Protein AF-A0A8K0JHD9-F1 (afdb_monomer)

pLDDT: mean 75.45, std 16.18, range [39.41, 95.19]

Structure (mmCIF, N/CA/C/O backbone):
data_AF-A0A8K0JHD9-F1
#
_entry.id   AF-A0A8K0JHD9-F1
#
loop_
_atom_site.group_PDB
_atom_site.id
_atom_site.type_symbol
_atom_site.label_atom_id
_atom_site.label_alt_id
_atom_site.label_comp_id
_atom_site.label_asym_id
_atom_site.label_entity_id
_atom_site.label_seq_id
_atom_site.pdbx_PDB_ins_code
_atom_site.Cartn_x
_atom_site.Cartn_y
_atom_site.Cartn_z
_atom_site.occupancy
_atom_site.B_iso_or_equiv
_atom_site.auth_seq_id
_atom_site.auth_comp_id
_atom_site.auth_asym_id
_atom_site.auth_atom_id
_atom_site.pdbx_PDB_model_num
ATOM 1 N N . MET A 1 1 ? -15.399 -8.440 -16.810 1.00 42.81 1 MET A N 1
ATOM 2 C CA . MET A 1 1 ? -15.163 -8.905 -15.429 1.00 42.81 1 MET A CA 1
ATOM 3 C C . MET A 1 1 ? -16.499 -8.966 -14.726 1.00 42.81 1 MET A C 1
ATOM 5 O O . MET A 1 1 ? -17.206 -7.968 -14.733 1.00 42.81 1 MET A O 1
ATOM 9 N N . ILE A 1 2 ? -16.891 -10.137 -14.229 1.00 39.41 2 ILE A N 1
ATOM 10 C CA . ILE A 1 2 ? -18.192 -10.328 -13.580 1.00 39.41 2 ILE A CA 1
ATOM 11 C C . ILE A 1 2 ? -17.931 -10.417 -12.077 1.00 39.41 2 ILE A C 1
ATOM 13 O O . ILE A 1 2 ? -17.830 -11.504 -11.524 1.00 39.41 2 ILE A O 1
ATOM 17 N N . CYS A 1 3 ? -17.799 -9.258 -11.430 1.00 43.91 3 CYS A N 1
ATOM 18 C CA . CYS A 1 3 ? -18.113 -9.154 -10.008 1.00 43.91 3 CYS A CA 1
ATOM 19 C C . CYS A 1 3 ? -19.636 -9.352 -9.917 1.00 43.91 3 CYS A C 1
ATOM 21 O O . CYS A 1 3 ? -20.365 -8.646 -10.626 1.00 43.91 3 CYS A O 1
ATOM 23 N N . PRO A 1 4 ? -20.137 -10.374 -9.204 1.00 40.41 4 PRO A N 1
ATOM 24 C CA . PRO A 1 4 ? -21.536 -10.756 -9.298 1.00 40.41 4 PRO A CA 1
ATOM 25 C C . PRO A 1 4 ? -22.417 -9.580 -8.879 1.00 40.41 4 PRO A C 1
ATOM 27 O O . PRO A 1 4 ? -22.297 -9.036 -7.783 1.00 40.41 4 PRO A O 1
ATOM 30 N N . THR A 1 5 ? -23.311 -9.183 -9.784 1.00 44.78 5 THR A N 1
ATOM 31 C CA . THR A 1 5 ? -24.355 -8.204 -9.500 1.00 44.78 5 THR A CA 1
ATOM 32 C C . THR A 1 5 ? -25.243 -8.773 -8.405 1.00 44.78 5 THR A C 1
ATOM 34 O O . THR A 1 5 ? -25.792 -9.868 -8.532 1.00 44.78 5 THR A O 1
ATOM 37 N N . LEU A 1 6 ? -25.348 -8.030 -7.306 1.00 43.94 6 LEU A N 1
ATOM 38 C CA . LEU A 1 6 ? -26.146 -8.391 -6.147 1.00 43.94 6 LEU A CA 1
ATOM 39 C C . LEU A 1 6 ? -27.624 -8.490 -6.560 1.00 43.94 6 LEU A C 1
ATOM 41 O O . LEU A 1 6 ? -28.317 -7.483 -6.702 1.00 43.94 6 LEU A O 1
ATOM 45 N N . LEU A 1 7 ? -28.104 -9.714 -6.783 1.00 46.19 7 LEU A N 1
ATOM 46 C CA . LEU A 1 7 ? -29.523 -10.003 -6.958 1.00 46.19 7 LEU A CA 1
ATOM 47 C C . LEU A 1 7 ? -30.190 -9.842 -5.584 1.00 46.19 7 LEU A C 1
ATOM 49 O O . LEU A 1 7 ? -29.947 -10.629 -4.669 1.00 46.19 7 LEU A O 1
ATOM 53 N N . THR A 1 8 ? -30.996 -8.796 -5.407 1.00 45.19 8 THR A N 1
ATOM 54 C CA . THR A 1 8 ? -31.665 -8.493 -4.137 1.00 45.19 8 THR A CA 1
ATOM 55 C C . THR A 1 8 ? -32.806 -9.474 -3.867 1.00 45.19 8 THR A C 1
ATOM 57 O O . THR A 1 8 ? -33.948 -9.276 -4.276 1.00 45.19 8 THR A O 1
ATOM 60 N N . LEU A 1 9 ? -32.502 -10.543 -3.130 1.00 43.50 9 LEU A N 1
ATOM 61 C CA . LEU A 1 9 ? -33.503 -11.360 -2.452 1.00 43.50 9 LEU A CA 1
ATOM 62 C C . LEU A 1 9 ? -33.759 -10.744 -1.067 1.00 43.50 9 LEU A C 1
ATOM 64 O O . LEU A 1 9 ? -32.848 -10.671 -0.244 1.00 43.50 9 LEU A O 1
ATOM 68 N N . ILE A 1 10 ? -34.985 -10.283 -0.802 1.00 53.91 10 ILE A N 1
ATOM 69 C CA . ILE A 1 10 ? -35.392 -9.809 0.531 1.00 53.91 10 ILE A CA 1
ATOM 70 C C . ILE A 1 10 ? -35.433 -11.028 1.463 1.00 53.91 10 ILE A C 1
ATOM 72 O O . ILE A 1 10 ? -36.423 -11.757 1.509 1.00 53.91 10 ILE A O 1
ATOM 76 N N . ALA A 1 11 ? -34.334 -11.274 2.173 1.00 53.34 11 ALA A N 1
ATOM 77 C CA . ALA A 1 11 ? -34.246 -12.262 3.239 1.00 53.34 11 ALA A CA 1
ATOM 78 C C . ALA A 1 11 ? -34.523 -11.590 4.592 1.00 53.34 11 ALA A C 1
ATOM 80 O O . ALA A 1 11 ? -34.069 -10.477 4.859 1.00 53.34 11 ALA A O 1
ATOM 81 N N . ALA A 1 12 ? -35.295 -12.269 5.442 1.00 51.28 12 ALA A N 1
ATOM 82 C CA . ALA A 1 12 ? -35.633 -11.817 6.785 1.00 51.28 12 ALA A CA 1
ATOM 83 C C . ALA A 1 12 ? -34.366 -11.482 7.600 1.00 51.28 12 ALA A C 1
ATOM 85 O O . ALA A 1 12 ? -33.457 -12.307 7.699 1.00 51.28 12 ALA A O 1
ATOM 86 N N . LEU A 1 13 ? -34.322 -10.279 8.191 1.00 49.66 13 LEU A N 1
ATOM 87 C CA . LEU A 1 13 ? -33.206 -9.815 9.019 1.00 49.66 13 LEU A CA 1
ATOM 88 C C . LEU A 1 13 ? -33.089 -10.675 10.281 1.00 49.66 13 LEU A C 1
ATOM 90 O O . LEU A 1 13 ? -33.767 -10.451 11.282 1.00 49.66 13 LEU A O 1
ATOM 94 N N . SER A 1 14 ? -32.177 -11.638 10.243 1.00 50.47 14 SER A N 1
ATOM 95 C CA . SER A 1 14 ? -31.560 -12.163 11.454 1.00 50.47 14 SER A CA 1
ATOM 96 C C . SER A 1 14 ? -30.462 -11.177 11.850 1.00 50.47 14 SER A C 1
ATOM 98 O O . SER A 1 14 ? -29.541 -10.958 11.067 1.00 50.47 14 SER A O 1
ATOM 100 N N . LEU A 1 15 ? -30.549 -10.554 13.033 1.00 42.06 15 LEU A N 1
ATOM 101 C CA . LEU A 1 15 ? -29.429 -9.794 13.599 1.00 42.06 15 LEU A CA 1
ATOM 102 C C . LEU A 1 15 ? -28.331 -10.784 14.011 1.00 42.06 15 LEU A C 1
ATOM 104 O O . LEU A 1 15 ? -28.187 -11.136 15.179 1.00 42.06 15 LEU A O 1
ATOM 108 N N . THR A 1 16 ? -27.559 -11.265 13.041 1.00 46.06 16 THR A N 1
ATOM 109 C CA . THR A 1 16 ? -26.264 -11.876 13.315 1.00 46.06 16 THR A CA 1
ATOM 110 C C . THR A 1 16 ? -25.331 -10.759 13.750 1.00 46.06 16 THR A C 1
ATOM 112 O O . THR A 1 16 ? -24.952 -9.911 12.944 1.00 46.06 16 THR A O 1
ATOM 115 N N . THR A 1 17 ? -24.964 -10.734 15.030 1.00 49.31 17 THR A N 1
ATOM 116 C CA . THR A 1 17 ? -23.816 -9.952 15.484 1.00 49.31 17 THR A CA 1
ATOM 117 C C . THR A 1 17 ? -22.602 -10.483 14.733 1.00 49.31 17 THR A C 1
ATOM 119 O O . THR A 1 17 ? -22.137 -11.586 15.027 1.00 49.31 17 THR A O 1
ATOM 122 N N . ALA A 1 18 ? -22.142 -9.753 13.717 1.00 48.81 18 ALA A N 1
ATOM 123 C CA . ALA A 1 18 ? -20.934 -10.105 12.996 1.00 48.81 18 ALA A CA 1
ATOM 124 C C . ALA A 1 18 ? -19.793 -10.152 14.015 1.00 48.81 18 ALA A C 1
ATOM 126 O O . ALA A 1 18 ? -19.412 -9.135 14.596 1.00 48.81 18 ALA A O 1
ATOM 127 N N . THR A 1 19 ? -19.289 -11.351 14.295 1.00 47.84 19 THR A N 1
ATOM 128 C CA . THR A 1 19 ? -18.060 -11.488 15.066 1.00 47.84 19 THR A CA 1
ATOM 129 C C . THR A 1 19 ? -16.949 -10.844 14.244 1.00 47.84 19 THR A C 1
ATOM 131 O O . THR A 1 19 ? -16.846 -11.177 13.059 1.00 47.84 19 THR A O 1
ATOM 134 N N . PRO A 1 20 ? -16.127 -9.945 14.815 1.00 53.59 20 PRO A N 1
ATOM 135 C CA . PRO A 1 20 ? -14.994 -9.393 14.090 1.00 53.59 20 PRO A CA 1
ATOM 136 C C . PRO A 1 20 ? -14.148 -10.561 13.586 1.00 53.59 20 PRO A C 1
ATOM 138 O O . PRO A 1 20 ? -13.669 -11.375 14.380 1.00 53.59 20 PRO A O 1
ATOM 141 N N . VAL A 1 21 ? -14.030 -10.684 12.262 1.00 54.69 21 VAL A N 1
ATOM 142 C CA . VAL A 1 21 ? -13.179 -11.702 11.647 1.00 54.69 21 VAL A CA 1
ATOM 143 C C . VAL A 1 21 ? -11.773 -11.434 12.154 1.00 54.69 21 VAL A C 1
ATOM 145 O O . VAL A 1 21 ? -11.203 -10.369 11.909 1.00 54.69 21 VAL A O 1
ATOM 148 N N . LYS A 1 22 ? -11.240 -12.378 12.928 1.00 47.19 22 LYS A N 1
ATOM 149 C CA . LYS A 1 22 ? -9.872 -12.312 13.423 1.00 47.19 22 LYS A CA 1
ATOM 150 C C . LYS A 1 22 ? -8.964 -12.447 12.201 1.00 47.19 22 LYS A C 1
ATOM 152 O O . LYS A 1 22 ? -8.775 -13.549 11.697 1.00 47.19 22 LYS A O 1
ATOM 157 N N . ARG A 1 23 ? -8.463 -11.323 11.688 1.00 62.72 23 ARG A N 1
ATOM 158 C CA . ARG A 1 23 ? -7.461 -11.309 10.622 1.00 62.72 23 ARG A CA 1
ATOM 159 C C . ARG A 1 23 ? -6.133 -11.708 11.255 1.00 62.72 23 ARG A C 1
ATOM 161 O O . ARG A 1 23 ? -5.521 -10.909 11.955 1.00 62.72 23 ARG A O 1
ATOM 168 N N . THR A 1 24 ? -5.772 -12.982 11.162 1.00 58.03 24 THR A N 1
ATOM 169 C CA . THR A 1 24 ? -4.519 -13.490 11.747 1.00 58.03 24 THR A CA 1
ATOM 170 C C . THR A 1 24 ? -3.371 -13.503 10.757 1.00 58.03 24 THR A C 1
ATOM 172 O O . THR A 1 24 ? -2.220 -13.503 11.185 1.00 58.03 24 THR A O 1
ATOM 175 N N . ASP A 1 25 ? -3.683 -13.469 9.465 1.00 80.56 25 ASP A N 1
ATOM 176 C CA . ASP A 1 25 ? -2.691 -13.569 8.412 1.00 80.56 25 ASP A CA 1
ATOM 177 C C . ASP A 1 25 ? -2.463 -12.179 7.816 1.00 80.56 25 ASP A C 1
ATOM 179 O O . ASP A 1 25 ? -3.409 -11.454 7.483 1.00 80.56 25 ASP A O 1
ATOM 183 N N . ALA A 1 26 ? -1.192 -11.798 7.741 1.00 87.81 26 ALA A N 1
ATOM 184 C CA . ALA A 1 26 ? -0.743 -10.548 7.164 1.00 87.81 26 ALA A CA 1
ATOM 185 C C . ALA A 1 26 ? 0.172 -10.860 5.985 1.00 87.81 26 ALA A C 1
ATOM 187 O O . ALA A 1 26 ? 1.109 -11.644 6.125 1.00 87.81 26 ALA A O 1
ATOM 188 N N . TYR A 1 27 ? -0.111 -10.229 4.854 1.00 90.25 27 TYR A N 1
ATOM 189 C CA . TYR A 1 27 ? 0.497 -10.543 3.569 1.00 90.25 27 TYR A CA 1
ATOM 190 C C . TYR A 1 27 ? 1.243 -9.343 3.009 1.00 90.25 27 TYR A C 1
ATOM 192 O O . TYR A 1 27 ? 0.885 -8.190 3.273 1.00 90.25 27 TYR A O 1
ATOM 200 N N . LEU A 1 28 ? 2.248 -9.610 2.190 1.00 92.12 28 LEU A N 1
ATOM 201 C CA . LEU A 1 28 ? 2.813 -8.602 1.311 1.00 92.12 28 LEU A CA 1
ATOM 202 C C . LEU A 1 28 ? 1.947 -8.479 0.054 1.00 92.12 28 LEU A C 1
ATOM 204 O O . LEU A 1 28 ? 1.372 -9.450 -0.437 1.00 92.12 28 LEU A O 1
ATOM 208 N N . LEU A 1 29 ? 1.865 -7.261 -0.475 1.00 90.12 29 LEU A N 1
ATOM 209 C CA . LEU A 1 29 ? 1.194 -6.965 -1.738 1.00 90.12 29 LEU A CA 1
ATOM 210 C C . LEU A 1 29 ? 2.244 -6.612 -2.784 1.00 90.12 29 LEU A C 1
ATOM 212 O O . LEU A 1 29 ? 2.687 -5.467 -2.836 1.00 90.12 29 LEU A O 1
ATOM 216 N N . HIS A 1 30 ? 2.642 -7.594 -3.587 1.00 89.75 30 HIS A N 1
ATOM 217 C CA . HIS A 1 30 ? 3.648 -7.442 -4.637 1.00 89.75 30 HIS A CA 1
ATOM 218 C C . HIS A 1 30 ? 3.004 -6.900 -5.909 1.00 89.75 30 HIS A C 1
ATOM 220 O O . HIS A 1 30 ? 2.039 -7.488 -6.395 1.00 89.75 30 HIS A O 1
ATOM 226 N N . ALA A 1 31 ? 3.551 -5.837 -6.494 1.00 84.00 31 ALA A N 1
ATOM 227 C CA . ALA A 1 31 ? 3.101 -5.393 -7.811 1.00 84.00 31 ALA A CA 1
ATOM 228 C C . ALA A 1 31 ? 3.555 -6.394 -8.879 1.00 84.00 31 ALA A C 1
ATOM 230 O O . ALA A 1 31 ? 4.743 -6.706 -8.977 1.00 84.00 31 ALA A O 1
ATOM 231 N N . LYS A 1 32 ? 2.644 -6.896 -9.716 1.00 85.00 32 LYS A N 1
ATOM 232 C CA . LYS A 1 32 ? 2.975 -7.942 -10.696 1.00 85.00 32 LYS A CA 1
ATOM 233 C C . LYS A 1 32 ? 4.018 -7.487 -11.716 1.00 85.00 32 LYS A C 1
ATOM 235 O O . LYS A 1 32 ? 4.889 -8.265 -12.102 1.00 85.00 32 LYS A O 1
ATOM 240 N N . ASN A 1 33 ? 3.954 -6.225 -12.135 1.00 82.38 33 ASN A N 1
ATOM 241 C CA . ASN A 1 33 ? 4.911 -5.634 -13.072 1.00 82.38 33 ASN A CA 1
ATOM 242 C C . ASN A 1 33 ? 6.256 -5.245 -12.427 1.00 82.38 33 ASN A C 1
ATOM 244 O O . ASN A 1 33 ? 7.179 -4.833 -13.128 1.00 82.38 33 ASN A O 1
ATOM 248 N N . SER A 1 34 ? 6.369 -5.365 -11.103 1.00 84.94 34 SER A N 1
ATOM 249 C CA . SER A 1 34 ? 7.556 -5.020 -10.329 1.00 84.94 34 SER A CA 1
ATOM 250 C C . SER A 1 34 ? 7.608 -5.852 -9.033 1.00 84.94 34 SER A C 1
ATOM 252 O O . SER A 1 34 ? 7.473 -5.292 -7.942 1.00 84.94 34 SER A O 1
ATOM 254 N N . PRO A 1 35 ? 7.837 -7.175 -9.119 1.00 85.50 35 PRO A N 1
ATOM 255 C CA . PRO A 1 35 ? 7.616 -8.111 -8.010 1.00 85.50 35 PRO A CA 1
ATOM 256 C C . PRO A 1 35 ? 8.547 -7.917 -6.805 1.00 85.50 35 PRO A C 1
ATOM 258 O O . PRO A 1 35 ? 8.238 -8.406 -5.723 1.00 85.50 35 PRO A O 1
ATOM 261 N N . ASP A 1 36 ? 9.658 -7.194 -6.957 1.00 90.12 36 ASP A N 1
ATOM 262 C CA . ASP A 1 36 ? 10.543 -6.827 -5.841 1.00 90.12 36 ASP A CA 1
ATOM 263 C C . ASP A 1 36 ? 10.021 -5.625 -5.030 1.00 90.12 36 ASP A C 1
ATOM 265 O O . ASP A 1 36 ? 10.578 -5.294 -3.979 1.00 90.12 36 ASP A O 1
ATOM 269 N N . ASN A 1 37 ? 8.957 -4.970 -5.505 1.00 88.06 37 ASN A N 1
ATOM 270 C CA . ASN A 1 37 ? 8.314 -3.837 -4.855 1.00 88.06 37 ASN A CA 1
ATOM 271 C C . ASN A 1 37 ? 6.924 -4.206 -4.333 1.00 88.06 37 ASN A C 1
ATOM 273 O O . ASN A 1 37 ? 6.107 -4.829 -5.012 1.00 88.06 37 ASN A O 1
ATOM 277 N N . CYS A 1 38 ? 6.669 -3.760 -3.110 1.00 91.44 38 CYS A N 1
ATOM 278 C CA . CYS A 1 38 ? 5.477 -4.034 -2.342 1.00 91.44 38 CYS A CA 1
ATOM 279 C C . CYS A 1 38 ? 4.765 -2.735 -1.970 1.00 91.44 38 CYS A C 1
ATOM 281 O O . CYS A 1 38 ? 5.400 -1.694 -1.776 1.00 91.44 38 CYS A O 1
ATOM 283 N N . LEU A 1 39 ? 3.445 -2.811 -1.814 1.00 91.38 39 LEU A N 1
ATOM 284 C CA . LEU A 1 39 ? 2.663 -1.714 -1.260 1.00 91.38 39 LEU A CA 1
ATOM 285 C C . LEU A 1 39 ? 3.034 -1.502 0.211 1.00 91.38 39 LEU A C 1
ATOM 287 O O . LEU A 1 39 ? 2.897 -2.412 1.031 1.00 91.38 39 LEU A O 1
ATOM 291 N N . GLY A 1 40 ? 3.443 -0.292 0.576 1.00 92.50 40 GL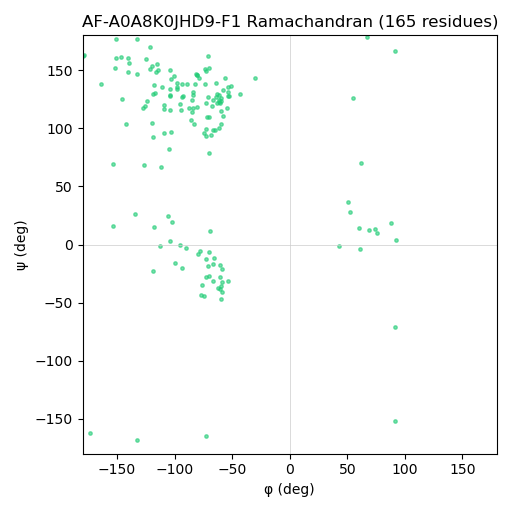Y A N 1
ATOM 292 C CA . GLY A 1 40 ? 3.744 0.016 1.967 1.00 92.50 40 GLY A CA 1
ATOM 293 C C . GLY A 1 40 ? 4.048 1.482 2.216 1.00 92.50 40 GLY A C 1
ATOM 294 O O . GLY A 1 40 ? 3.712 2.348 1.423 1.00 92.50 40 GLY A O 1
ATOM 295 N N . THR A 1 41 ? 4.677 1.774 3.342 1.00 92.62 41 THR A N 1
ATOM 296 C CA . THR A 1 41 ? 5.211 3.096 3.676 1.00 92.62 41 THR A CA 1
ATOM 297 C C . THR A 1 41 ? 6.416 2.950 4.606 1.00 92.62 41 THR A C 1
ATOM 299 O O . THR A 1 41 ? 6.784 1.841 5.008 1.00 92.62 41 THR A O 1
ATOM 302 N N . THR A 1 42 ? 7.056 4.061 4.953 1.00 92.12 42 THR A N 1
ATOM 303 C CA . THR A 1 42 ? 8.235 4.089 5.826 1.00 92.12 42 THR A CA 1
ATOM 304 C C . THR A 1 42 ? 8.100 5.158 6.897 1.00 92.12 42 THR A C 1
ATOM 306 O O . THR A 1 42 ? 7.586 6.238 6.621 1.00 92.12 42 THR A O 1
ATOM 309 N N . GLY A 1 43 ? 8.653 4.898 8.081 1.00 89.50 43 GLY A N 1
ATOM 310 C CA . GLY A 1 43 ? 8.674 5.866 9.180 1.00 89.50 43 GLY A CA 1
ATOM 311 C C . GLY A 1 43 ? 7.472 5.757 10.117 1.00 89.50 43 GLY A C 1
ATOM 312 O O . GLY A 1 43 ? 6.926 4.665 10.318 1.00 89.50 43 GLY A O 1
ATOM 313 N N . ASP A 1 44 ? 7.128 6.887 10.734 1.00 93.69 44 ASP A N 1
ATOM 314 C CA . ASP A 1 44 ? 6.054 6.988 11.720 1.00 93.69 44 ASP A CA 1
ATOM 315 C C . ASP A 1 44 ? 4.679 7.042 11.046 1.00 93.69 44 ASP A C 1
ATOM 317 O O . ASP A 1 44 ? 4.506 7.642 9.987 1.00 93.69 44 ASP A O 1
ATOM 321 N N . LEU A 1 45 ? 3.689 6.413 11.681 1.00 94.81 45 LEU A N 1
ATOM 322 C CA . LEU A 1 45 ? 2.335 6.295 11.146 1.00 94.81 45 LEU A CA 1
ATOM 323 C C . LEU A 1 45 ? 1.441 7.433 11.642 1.00 94.81 45 LEU A C 1
ATOM 325 O O . LEU A 1 45 ? 1.315 7.645 12.849 1.00 94.81 45 LEU A O 1
ATOM 329 N N . TYR A 1 46 ? 0.780 8.115 10.710 1.00 95.19 46 TYR A N 1
ATOM 330 C CA . TYR A 1 46 ? -0.226 9.142 10.974 1.00 95.19 46 TYR A CA 1
ATOM 331 C C . TYR A 1 46 ? -1.246 9.193 9.832 1.00 95.19 46 TYR A C 1
ATOM 333 O O . TYR A 1 46 ? -0.983 8.732 8.723 1.00 95.19 46 TYR A O 1
ATOM 341 N N . ASN A 1 47 ? -2.417 9.764 10.105 1.00 95.06 47 ASN A N 1
ATOM 342 C CA . ASN A 1 47 ? -3.467 9.942 9.106 1.00 95.06 47 ASN A CA 1
ATOM 343 C C . ASN A 1 47 ? -2.988 10.808 7.933 1.00 95.06 47 ASN A C 1
ATOM 345 O O . ASN A 1 47 ? -2.541 11.936 8.136 1.00 95.06 47 ASN A O 1
ATOM 349 N N . GLY A 1 48 ? -3.126 10.290 6.715 1.00 90.44 48 GLY A N 1
ATOM 350 C CA . GLY A 1 48 ? -2.777 10.973 5.474 1.00 90.44 48 GLY A CA 1
ATOM 351 C C . GLY A 1 48 ? -1.355 10.715 4.980 1.00 90.44 48 GLY A C 1
ATOM 352 O O . GLY A 1 48 ? -0.968 11.298 3.971 1.00 90.44 48 GLY A O 1
ATOM 353 N N . ILE A 1 49 ? -0.568 9.852 5.637 1.00 90.44 49 ILE A N 1
ATOM 354 C CA . ILE A 1 49 ? 0.727 9.449 5.074 1.00 90.44 49 ILE A CA 1
ATOM 355 C C . ILE A 1 49 ? 0.503 8.687 3.763 1.00 90.44 49 ILE A C 1
ATOM 357 O O . ILE A 1 49 ? -0.257 7.717 3.718 1.00 90.44 49 ILE A O 1
ATOM 361 N N . SER A 1 50 ? 1.171 9.121 2.696 1.00 87.56 50 SER A N 1
ATOM 362 C CA . SER A 1 50 ? 1.116 8.443 1.404 1.00 87.56 50 SER A CA 1
ATOM 363 C C . SER A 1 50 ? 1.722 7.046 1.495 1.00 87.56 50 SER A C 1
ATOM 365 O O . SER A 1 50 ? 2.772 6.831 2.121 1.00 87.56 50 SER A O 1
ATOM 367 N N . LEU A 1 51 ? 1.069 6.098 0.830 1.00 88.94 51 LEU A N 1
ATOM 368 C CA . LEU A 1 51 ? 1.695 4.828 0.510 1.00 88.94 51 LEU A CA 1
ATOM 369 C C . LEU A 1 51 ? 2.754 5.030 -0.575 1.00 88.94 51 LEU A C 1
ATOM 371 O O . LEU A 1 51 ? 2.814 6.052 -1.254 1.00 88.94 51 LEU A O 1
ATOM 375 N N . GLN A 1 52 ? 3.639 4.054 -0.687 1.00 87.94 52 GLN A N 1
ATOM 376 C CA . GLN A 1 52 ? 4.810 4.045 -1.542 1.00 87.94 52 GLN A CA 1
ATOM 377 C C . GLN A 1 52 ? 5.065 2.622 -2.034 1.00 87.94 52 GLN A C 1
ATOM 379 O O . GLN A 1 52 ? 4.647 1.638 -1.417 1.00 87.94 52 GLN A O 1
ATOM 384 N N . ASN A 1 53 ? 5.840 2.534 -3.109 1.00 86.88 53 ASN A N 1
ATOM 385 C CA . ASN A 1 53 ? 6.448 1.294 -3.563 1.00 86.88 53 ASN A CA 1
ATOM 386 C C . ASN A 1 53 ? 7.736 1.072 -2.761 1.00 86.88 53 ASN A C 1
ATOM 388 O O . ASN A 1 53 ? 8.742 1.751 -2.994 1.00 86.88 53 ASN A O 1
ATOM 392 N N . VAL A 1 54 ? 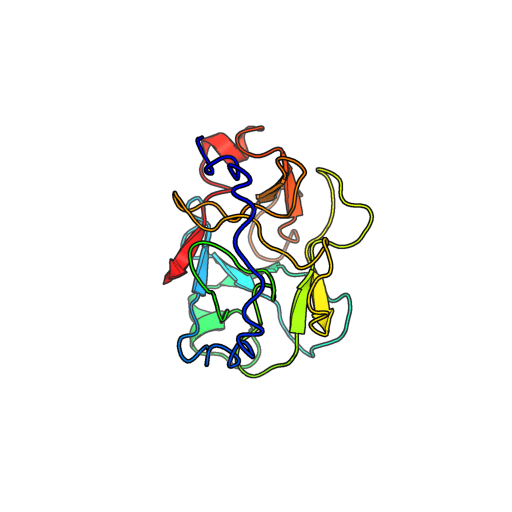7.680 0.161 -1.788 1.00 90.00 54 VAL A N 1
ATOM 393 C CA . VAL A 1 54 ? 8.806 -0.191 -0.914 1.00 90.00 54 VAL A CA 1
ATOM 394 C C . VAL A 1 54 ? 9.408 -1.537 -1.326 1.00 90.00 54 VAL A C 1
ATOM 396 O O . VAL A 1 54 ? 8.676 -2.398 -1.800 1.00 90.00 54 VAL A O 1
ATOM 399 N N . PRO A 1 55 ? 10.714 -1.778 -1.129 1.00 92.50 55 PRO A N 1
ATOM 400 C CA . PRO A 1 55 ? 11.295 -3.087 -1.395 1.00 92.50 55 PRO A CA 1
ATOM 401 C C . PRO A 1 55 ? 10.650 -4.152 -0.503 1.00 92.50 55 PRO A C 1
ATOM 403 O O . PRO A 1 55 ? 10.595 -4.001 0.721 1.00 92.50 55 PRO A O 1
ATOM 406 N N . CYS A 1 56 ? 10.185 -5.243 -1.109 1.00 93.12 56 CYS A N 1
ATOM 407 C CA . CYS A 1 56 ? 9.489 -6.317 -0.399 1.00 93.12 56 CYS A CA 1
ATOM 408 C C . CYS A 1 56 ? 10.366 -6.971 0.678 1.00 93.12 56 CYS A C 1
ATOM 410 O O . CYS A 1 56 ? 9.893 -7.258 1.774 1.00 93.12 56 CYS A O 1
ATOM 412 N N . SER A 1 57 ? 11.663 -7.141 0.406 1.00 94.88 57 SER A N 1
ATOM 413 C CA . SER A 1 57 ? 12.630 -7.690 1.367 1.00 94.88 57 SER A CA 1
ATOM 414 C C . SER A 1 57 ? 12.742 -6.853 2.649 1.00 94.88 57 SER A C 1
ATOM 416 O O . SER A 1 57 ? 12.877 -7.401 3.747 1.00 94.88 57 SER A O 1
ATOM 418 N N . GLU A 1 58 ? 12.637 -5.530 2.521 1.00 95.06 58 GLU A N 1
ATOM 419 C CA . GLU A 1 58 ? 12.644 -4.602 3.650 1.00 95.06 58 GLU A CA 1
ATOM 420 C C . GLU A 1 58 ? 11.290 -4.607 4.371 1.00 95.06 58 GLU A C 1
ATOM 422 O O . GLU A 1 58 ? 11.259 -4.688 5.595 1.00 95.06 58 GLU A O 1
ATOM 427 N N . ALA A 1 59 ? 10.166 -4.599 3.647 1.00 93.06 59 ALA A N 1
ATOM 428 C CA . ALA A 1 59 ? 8.832 -4.701 4.250 1.00 93.06 59 ALA A CA 1
ATOM 429 C C . ALA A 1 59 ? 8.621 -6.011 5.038 1.00 93.06 59 ALA A C 1
ATOM 431 O O . ALA A 1 59 ? 7.849 -6.041 6.000 1.00 93.06 59 ALA A O 1
ATOM 432 N N . GLU A 1 60 ? 9.324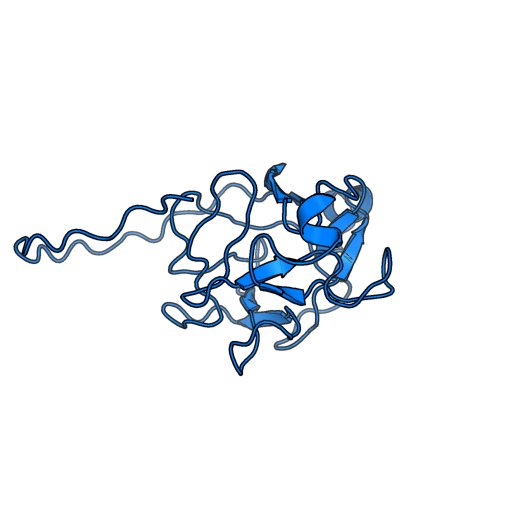 -7.081 4.656 1.00 91.56 60 GLU A N 1
ATOM 433 C CA . GLU A 1 60 ? 9.248 -8.382 5.318 1.00 91.56 60 GLU A CA 1
ATOM 434 C C . GLU A 1 60 ? 9.971 -8.402 6.671 1.00 91.56 60 GLU A C 1
ATOM 436 O O . GLU A 1 60 ? 9.454 -8.940 7.656 1.00 91.56 60 GLU A O 1
ATOM 441 N N . THR A 1 61 ? 11.172 -7.818 6.718 1.00 92.44 61 THR A N 1
ATOM 442 C CA . THR A 1 61 ? 12.137 -8.050 7.805 1.00 92.44 61 THR A CA 1
ATOM 443 C C . THR A 1 61 ? 12.512 -6.799 8.597 1.00 92.44 61 THR A C 1
ATOM 445 O O . THR A 1 61 ? 12.938 -6.910 9.748 1.00 92.44 61 THR A O 1
ATOM 448 N N . ASN A 1 62 ? 12.346 -5.605 8.024 1.00 92.75 62 ASN A N 1
ATOM 449 C CA . ASN A 1 62 ? 12.790 -4.354 8.619 1.00 92.75 62 ASN A CA 1
ATOM 450 C C . ASN A 1 62 ? 11.606 -3.572 9.207 1.00 92.75 62 ASN A C 1
ATOM 452 O O . ASN A 1 62 ? 10.768 -3.059 8.465 1.00 92.75 62 ASN A O 1
ATOM 456 N N . PRO A 1 63 ? 11.561 -3.354 10.535 1.00 89.00 63 PRO A N 1
ATOM 457 C CA . PRO A 1 63 ? 10.436 -2.685 11.184 1.00 89.00 63 PRO A CA 1
ATOM 458 C C . PRO A 1 63 ? 10.272 -1.213 10.780 1.00 89.00 63 PRO A C 1
ATOM 460 O O . PRO A 1 63 ? 9.254 -0.606 11.111 1.00 89.00 63 PRO A O 1
ATOM 463 N N . ARG A 1 64 ? 11.245 -0.599 10.091 1.00 91.88 64 ARG A N 1
ATOM 464 C CA . ARG A 1 64 ? 11.101 0.758 9.534 1.00 91.88 64 ARG A CA 1
ATOM 465 C C . ARG A 1 64 ? 10.127 0.812 8.360 1.00 91.88 64 ARG A C 1
ATOM 467 O O . ARG A 1 64 ? 9.515 1.858 8.149 1.00 91.88 64 ARG A O 1
ATOM 474 N N . PHE A 1 65 ? 9.974 -0.298 7.647 1.00 93.94 65 PHE A N 1
ATOM 475 C CA . PHE A 1 65 ? 9.080 -0.443 6.511 1.00 93.94 65 PHE A CA 1
ATOM 476 C C . PHE A 1 65 ? 7.781 -1.095 6.981 1.00 93.94 65 PHE A C 1
ATOM 478 O O . PHE A 1 65 ? 7.776 -2.040 7.766 1.00 93.94 65 PHE A O 1
ATOM 485 N N . LYS A 1 66 ? 6.656 -0.536 6.548 1.00 94.31 66 LYS A N 1
ATOM 486 C CA . LYS A 1 66 ? 5.312 -0.965 6.929 1.00 94.31 66 LYS A CA 1
ATOM 487 C C . LYS A 1 66 ? 4.592 -1.392 5.659 1.00 94.31 66 LYS A C 1
ATOM 489 O O . LYS A 1 66 ? 4.220 -0.534 4.871 1.00 94.31 66 LYS A O 1
ATOM 494 N N . GLY A 1 67 ? 4.441 -2.694 5.438 1.00 91.62 67 GLY A N 1
ATOM 495 C CA . GLY A 1 67 ? 3.858 -3.217 4.192 1.00 91.62 67 GLY A CA 1
ATOM 496 C C . GLY A 1 67 ? 3.192 -4.582 4.325 1.00 91.62 67 GLY A C 1
ATOM 497 O O . GLY A 1 67 ? 2.959 -5.238 3.319 1.00 91.62 67 GLY A O 1
ATOM 498 N N . LYS A 1 68 ? 2.906 -5.014 5.561 1.00 93.19 68 LYS A N 1
ATOM 499 C CA . LYS A 1 68 ? 2.159 -6.245 5.839 1.00 93.19 68 LYS A CA 1
ATOM 500 C C . LYS A 1 68 ? 0.691 -5.904 6.042 1.00 93.19 68 LYS A C 1
ATOM 502 O O . LYS A 1 68 ? 0.358 -5.132 6.942 1.00 93.19 68 LYS A O 1
ATOM 507 N N . TRP A 1 69 ? -0.168 -6.477 5.215 1.00 91.44 69 TRP A N 1
ATOM 508 C CA . TRP A 1 69 ? -1.575 -6.126 5.109 1.00 91.44 69 TRP A CA 1
ATOM 509 C C . TRP A 1 69 ? -2.461 -7.295 5.502 1.00 91.44 69 TRP A C 1
ATOM 511 O O . TRP A 1 69 ? -2.319 -8.414 5.019 1.00 91.44 69 TRP A O 1
ATOM 521 N N . GLU A 1 70 ? -3.412 -7.016 6.373 1.00 89.00 70 GLU A N 1
ATOM 522 C CA . GLU A 1 70 ? -4.450 -7.946 6.765 1.00 89.00 70 GLU A CA 1
ATOM 523 C C . GLU A 1 70 ? -5.603 -7.859 5.762 1.00 89.00 70 GLU A C 1
ATOM 525 O O . GLU A 1 70 ? -6.378 -6.894 5.747 1.00 89.00 70 GLU A O 1
ATOM 530 N N . ILE A 1 71 ? -5.725 -8.883 4.923 1.00 80.56 71 ILE A N 1
ATOM 531 C CA . ILE A 1 71 ? -6.622 -8.898 3.766 1.00 80.56 71 ILE A CA 1
ATOM 532 C C . ILE A 1 71 ? -7.663 -10.008 3.922 1.00 80.56 71 ILE A C 1
ATOM 534 O O . ILE A 1 71 ? -7.329 -11.132 4.286 1.00 80.56 71 ILE A O 1
ATOM 538 N N . VAL A 1 72 ? -8.923 -9.711 3.598 1.00 75.88 72 VAL A N 1
ATOM 539 C CA . VAL A 1 72 ? -9.992 -10.706 3.452 1.00 75.88 72 VAL A CA 1
ATOM 540 C C . VAL A 1 72 ? -10.343 -10.811 1.965 1.00 75.88 72 VAL A C 1
ATOM 542 O O . VAL A 1 72 ? -10.711 -9.819 1.345 1.00 75.88 72 VAL A O 1
ATOM 545 N N . ARG A 1 73 ? -10.203 -11.992 1.348 1.00 67.50 73 ARG A N 1
ATOM 546 C CA . ARG A 1 73 ? -10.595 -12.175 -0.066 1.00 67.50 73 ARG A CA 1
ATOM 547 C C . ARG A 1 73 ? -12.119 -12.126 -0.235 1.00 67.50 73 ARG A C 1
ATOM 549 O O . ARG A 1 73 ? -12.860 -12.477 0.682 1.00 67.50 73 ARG A O 1
ATOM 556 N N . GLY A 1 74 ? -12.579 -11.700 -1.411 1.00 64.69 74 GLY A N 1
ATOM 557 C CA . GLY A 1 74 ? -13.995 -11.511 -1.734 1.00 64.69 74 GLY A CA 1
ATOM 558 C C . GLY A 1 74 ? -14.491 -10.091 -1.447 1.00 64.69 74 GLY A C 1
ATOM 559 O O . GLY A 1 74 ? -14.730 -9.339 -2.384 1.00 64.69 74 GLY A O 1
ATOM 560 N N . ASN A 1 75 ? -14.629 -9.700 -0.173 1.00 63.25 75 ASN A N 1
ATOM 561 C CA . ASN A 1 75 ? -15.147 -8.375 0.198 1.00 63.25 75 ASN A CA 1
ATOM 562 C C . ASN A 1 75 ? -14.476 -7.835 1.477 1.00 63.25 75 ASN A C 1
ATOM 564 O O . ASN A 1 75 ? -14.491 -8.493 2.519 1.00 63.25 75 ASN A O 1
ATOM 568 N N . ASN A 1 76 ? -13.905 -6.628 1.406 1.00 67.56 76 ASN A N 1
ATOM 569 C CA . ASN A 1 76 ? -13.315 -5.930 2.552 1.00 67.56 76 ASN A CA 1
ATOM 570 C C . ASN A 1 76 ? -14.149 -4.691 2.909 1.00 67.56 76 ASN A C 1
ATOM 572 O O . ASN A 1 76 ? -13.667 -3.563 2.820 1.00 67.56 76 ASN A O 1
ATOM 576 N N . GLU A 1 77 ? -15.383 -4.891 3.376 1.00 66.50 77 GLU A N 1
ATOM 577 C CA . GLU A 1 77 ? -16.243 -3.804 3.898 1.00 66.50 77 GLU A CA 1
ATOM 578 C C . GLU A 1 77 ? -15.610 -3.065 5.092 1.00 66.50 77 GLU A C 1
ATOM 580 O O . GLU A 1 77 ? -15.940 -1.921 5.394 1.00 66.50 77 GLU A O 1
ATOM 585 N N . ASN A 1 78 ? -14.659 -3.723 5.762 1.00 70.44 78 ASN A N 1
ATOM 586 C CA . ASN A 1 78 ? -13.854 -3.166 6.850 1.00 70.44 78 ASN A CA 1
ATOM 587 C C . ASN A 1 78 ? -12.433 -2.772 6.397 1.00 70.44 78 ASN A C 1
ATOM 589 O O . ASN A 1 78 ? -11.524 -2.722 7.223 1.00 70.44 78 ASN A O 1
ATOM 593 N N . GLY A 1 79 ? -12.226 -2.595 5.090 1.00 80.94 79 GLY A N 1
ATOM 594 C CA . GLY A 1 79 ? -10.974 -2.179 4.460 1.00 80.94 79 GLY A CA 1
ATOM 595 C C . GLY A 1 79 ? -9.816 -3.168 4.529 1.00 80.94 79 GLY A C 1
ATOM 596 O O . GLY A 1 79 ? -9.936 -4.265 5.079 1.00 80.94 79 GLY A O 1
ATOM 597 N N . ILE A 1 80 ? -8.690 -2.787 3.923 1.00 88.38 80 ILE A N 1
ATOM 598 C CA . ILE A 1 80 ? -7.406 -3.495 4.014 1.00 88.38 80 ILE A CA 1
ATOM 599 C C . ILE A 1 80 ? -6.606 -2.841 5.142 1.00 88.38 80 ILE A C 1
ATOM 601 O O . ILE A 1 80 ? -6.271 -1.661 5.049 1.00 88.38 80 ILE A O 1
ATOM 605 N N . ARG A 1 81 ? -6.320 -3.587 6.214 1.00 91.31 81 ARG A N 1
ATOM 606 C CA . ARG A 1 81 ? -5.699 -3.038 7.429 1.00 91.31 81 ARG A CA 1
ATOM 607 C C . ARG A 1 81 ? -4.195 -3.275 7.438 1.00 91.31 81 ARG A C 1
ATOM 609 O O . ARG A 1 81 ? -3.739 -4.362 7.102 1.00 91.31 81 ARG A O 1
ATOM 616 N N . LEU A 1 82 ? -3.420 -2.284 7.859 1.00 93.31 82 LEU A N 1
ATOM 617 C CA . LEU A 1 82 ? -1.994 -2.447 8.108 1.00 93.31 82 LEU A CA 1
ATOM 618 C C . LEU A 1 82 ? -1.793 -3.268 9.391 1.00 93.31 82 LEU A C 1
ATOM 620 O O . LEU A 1 82 ? -2.252 -2.883 10.471 1.00 93.31 82 LEU A O 1
ATOM 624 N N . SER A 1 83 ? -1.088 -4.390 9.262 1.00 92.31 83 SER A N 1
ATOM 625 C CA . SER A 1 83 ? -0.936 -5.404 10.306 1.00 92.31 83 SER A CA 1
ATOM 626 C C . SER A 1 83 ? -0.436 -4.833 11.628 1.00 92.31 83 SER A C 1
ATOM 628 O O . SER A 1 83 ? 0.577 -4.134 11.680 1.00 92.31 83 SER A O 1
ATOM 630 N N . GLY A 1 84 ? -1.122 -5.191 12.715 1.00 90.50 84 GLY A N 1
ATOM 631 C CA . GLY A 1 84 ? -0.755 -4.771 14.072 1.00 90.50 84 GLY A CA 1
ATOM 632 C C . GLY A 1 84 ? -1.060 -3.304 14.392 1.00 90.50 84 GLY A C 1
ATOM 633 O O . GLY A 1 84 ? -0.578 -2.792 15.402 1.00 90.50 84 GLY A O 1
ATOM 634 N N . THR A 1 85 ? -1.850 -2.625 13.557 1.00 92.81 85 THR A N 1
ATOM 635 C CA . THR A 1 85 ? -2.247 -1.223 13.745 1.00 92.81 85 THR A CA 1
ATOM 636 C C . THR A 1 85 ? -3.752 -1.036 13.543 1.00 92.81 85 THR A C 1
ATOM 638 O O . THR A 1 85 ? -4.460 -1.981 13.196 1.00 92.81 85 THR A O 1
ATOM 641 N N . ASP A 1 86 ? -4.237 0.190 13.749 1.00 92.62 86 ASP A N 1
ATOM 642 C CA . ASP A 1 86 ? -5.608 0.603 13.418 1.00 92.62 86 ASP A CA 1
ATOM 643 C C . ASP A 1 86 ? -5.658 1.500 12.166 1.00 92.62 86 ASP A C 1
ATOM 645 O O . ASP A 1 86 ? -6.554 2.323 12.008 1.00 92.62 86 ASP A O 1
ATOM 649 N N . TYR A 1 87 ? -4.657 1.381 11.287 1.00 94.25 87 TYR A N 1
ATOM 650 C CA . TYR A 1 87 ? -4.615 2.095 10.014 1.00 94.25 87 TYR A CA 1
ATOM 651 C C . TYR A 1 87 ? -5.097 1.203 8.873 1.00 94.25 87 TYR A C 1
ATOM 653 O O . TYR A 1 87 ? -4.683 0.051 8.754 1.00 94.25 87 TYR A O 1
ATOM 661 N N . CYS A 1 88 ? -5.932 1.758 8.007 1.00 92.12 88 CYS A N 1
ATOM 662 C CA . CYS A 1 88 ? -6.457 1.133 6.807 1.00 92.12 88 CYS A CA 1
ATOM 663 C C . CYS A 1 88 ? -5.962 1.868 5.558 1.00 92.12 88 CYS A C 1
ATOM 665 O O . CYS A 1 88 ? -5.624 3.053 5.606 1.00 92.12 88 CYS A O 1
ATOM 667 N N . LEU A 1 89 ? -5.930 1.143 4.441 1.00 90.56 89 LEU A N 1
ATOM 668 C CA . LEU A 1 89 ? -5.759 1.719 3.113 1.00 90.56 89 LEU A CA 1
ATOM 669 C C . LEU A 1 89 ? -6.931 2.663 2.824 1.00 90.56 89 LEU A C 1
ATOM 671 O O . LEU A 1 89 ? -8.090 2.253 2.907 1.00 90.56 89 LEU A O 1
ATOM 675 N N . ASP A 1 90 ? -6.622 3.912 2.491 1.00 89.31 90 ASP A N 1
ATOM 676 C CA . ASP A 1 90 ? -7.601 4.960 2.228 1.00 89.31 90 ASP A CA 1
ATOM 677 C C . ASP A 1 90 ? -7.374 5.542 0.832 1.00 89.31 90 ASP A C 1
ATOM 679 O O . ASP A 1 90 ? -6.288 6.012 0.486 1.00 89.31 90 ASP A O 1
ATOM 683 N N . ALA A 1 91 ? -8.419 5.489 0.013 1.00 84.06 91 ALA A N 1
ATOM 684 C CA . ALA A 1 91 ? -8.415 5.994 -1.345 1.00 84.06 91 ALA A CA 1
ATOM 685 C C . ALA A 1 91 ? -8.367 7.527 -1.415 1.00 84.06 91 ALA A C 1
ATOM 687 O O . ALA A 1 91 ? -8.237 8.026 -2.518 1.00 84.06 91 ALA A O 1
ATOM 688 N N . THR A 1 92 ? -8.471 8.263 -0.304 1.00 81.12 92 THR A N 1
ATOM 689 C CA . THR A 1 92 ? -8.510 9.730 -0.175 1.00 81.12 92 THR A CA 1
ATOM 690 C C . THR A 1 92 ? -9.606 10.409 -1.011 1.00 81.12 92 THR A C 1
ATOM 692 O O . THR A 1 92 ? -9.709 10.262 -2.227 1.00 81.12 92 THR A O 1
ATOM 695 N N . LEU A 1 93 ? -10.459 11.218 -0.386 1.00 79.06 93 LEU A N 1
ATOM 696 C CA . LEU A 1 93 ? -11.481 11.965 -1.130 1.00 79.06 93 LEU A CA 1
ATOM 697 C C . LEU A 1 93 ? -10.874 13.126 -1.949 1.00 79.06 93 LEU A C 1
ATOM 699 O O . LEU A 1 93 ? -9.908 13.742 -1.498 1.00 79.06 93 LEU A O 1
ATOM 703 N N . PRO A 1 94 ? -11.470 13.497 -3.102 1.00 77.12 94 PRO A N 1
ATOM 704 C CA . PRO A 1 94 ? -12.646 12.885 -3.738 1.00 77.12 94 PRO A CA 1
ATOM 705 C C . PRO A 1 94 ? -12.319 11.534 -4.390 1.00 77.12 94 PRO A C 1
ATOM 707 O O . PRO A 1 94 ? -11.192 11.329 -4.826 1.00 77.12 94 PRO A O 1
ATOM 710 N N . LEU A 1 95 ? -13.294 10.621 -4.480 1.00 73.56 95 LEU A N 1
ATOM 711 C CA . LEU A 1 95 ? -13.140 9.344 -5.193 1.00 73.56 95 LEU A CA 1
ATOM 712 C C . LEU A 1 95 ? -13.142 9.596 -6.702 1.00 73.56 95 LEU A C 1
ATOM 714 O O . LEU A 1 95 ? -14.183 9.850 -7.291 1.00 73.56 95 LEU A O 1
ATOM 718 N N . THR A 1 96 ? -11.960 9.627 -7.304 1.00 71.50 96 THR A N 1
ATOM 719 C CA . THR A 1 96 ? -11.748 9.849 -8.738 1.00 71.50 96 THR A CA 1
ATOM 720 C C . THR A 1 96 ? -10.634 8.929 -9.228 1.00 71.50 96 THR A C 1
ATOM 722 O O . THR A 1 96 ? -9.786 8.502 -8.443 1.00 71.50 96 THR A O 1
ATOM 725 N N . ASP A 1 97 ? -10.554 8.695 -10.537 1.00 69.75 97 ASP A N 1
ATOM 726 C CA . ASP A 1 97 ? -9.507 7.867 -11.167 1.00 69.75 97 ASP A CA 1
ATOM 727 C C . ASP A 1 97 ? -8.101 8.482 -11.145 1.00 69.7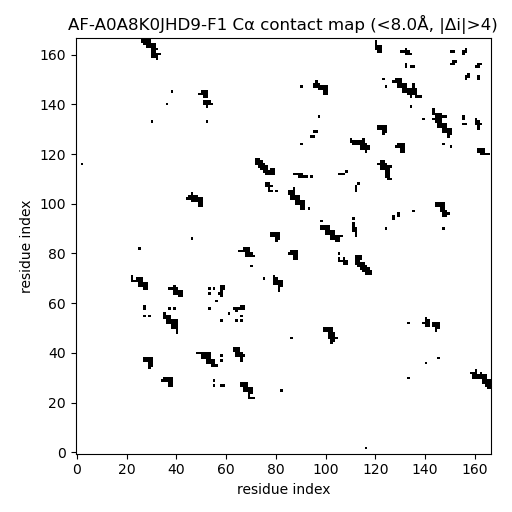5 97 ASP A C 1
ATOM 729 O O . ASP A 1 97 ? -7.204 8.030 -11.850 1.00 69.75 97 ASP A O 1
ATOM 733 N N . THR A 1 98 ? -7.910 9.548 -10.375 1.00 69.75 98 THR A N 1
ATOM 734 C CA . THR A 1 98 ? -6.631 10.216 -10.174 1.00 69.75 98 THR A CA 1
ATOM 735 C C . THR A 1 98 ? -6.571 10.656 -8.719 1.00 69.75 98 THR A C 1
ATOM 737 O O . THR A 1 98 ? -7.243 11.609 -8.321 1.00 69.75 98 THR A O 1
ATOM 740 N N . GLY A 1 99 ? -5.820 9.946 -7.891 1.00 72.69 99 GLY A N 1
ATOM 741 C CA . GLY A 1 99 ? -5.610 10.347 -6.505 1.00 72.69 99 GLY A CA 1
ATOM 742 C C . GLY A 1 99 ? -4.713 9.387 -5.752 1.00 72.69 99 GLY A C 1
ATOM 743 O O . GLY A 1 99 ? -4.494 8.256 -6.194 1.00 72.69 99 GLY A O 1
ATOM 744 N N . ASP A 1 100 ? -4.203 9.884 -4.635 1.00 78.75 100 ASP A N 1
ATOM 745 C CA . ASP A 1 100 ? -3.234 9.185 -3.809 1.00 78.75 100 ASP A CA 1
ATOM 746 C C . ASP A 1 100 ? -3.912 8.162 -2.907 1.00 78.75 100 ASP A C 1
ATOM 748 O O . ASP A 1 100 ? -4.999 8.388 -2.366 1.00 78.75 100 ASP A O 1
ATOM 752 N N . ILE A 1 101 ? -3.206 7.061 -2.682 1.00 84.88 101 ILE A N 1
ATOM 753 C CA . ILE A 1 101 ? -3.553 6.114 -1.634 1.00 84.88 101 ILE A CA 1
ATOM 754 C C . ILE A 1 101 ? -2.761 6.464 -0.385 1.00 84.88 101 ILE A C 1
ATOM 756 O O . ILE A 1 101 ? -1.531 6.571 -0.412 1.00 84.88 101 ILE A O 1
ATOM 760 N N . THR A 1 102 ? -3.468 6.632 0.723 1.00 89.12 102 THR A N 1
ATOM 761 C CA . THR A 1 102 ? -2.878 6.984 2.013 1.00 89.12 102 THR A CA 1
ATOM 762 C C . THR A 1 102 ? -3.198 5.930 3.066 1.00 89.12 102 THR A C 1
ATOM 764 O O . THR A 1 102 ? -4.000 5.019 2.847 1.00 89.12 102 THR A O 1
ATOM 767 N N . LEU A 1 103 ? -2.541 6.030 4.221 1.00 93.25 103 LEU A N 1
ATOM 768 C CA . LEU A 1 103 ? -3.049 5.419 5.443 1.00 93.25 103 LEU A CA 1
ATOM 769 C C . LEU A 1 103 ? -3.965 6.397 6.161 1.00 93.25 103 LEU A C 1
ATOM 771 O O . LEU A 1 103 ? -3.630 7.567 6.353 1.00 93.25 103 LEU A O 1
ATOM 775 N N . TRP A 1 104 ? -5.070 5.878 6.668 1.00 94.12 104 TRP A N 1
ATOM 776 C CA . TRP A 1 104 ? -5.938 6.598 7.584 1.00 94.12 104 TRP A CA 1
ATOM 777 C C . TRP A 1 104 ? -6.426 5.653 8.673 1.00 94.12 104 TRP A C 1
ATOM 779 O O . TRP A 1 104 ? -6.436 4.441 8.476 1.00 94.12 104 TRP A O 1
ATOM 789 N N . THR A 1 105 ? -6.806 6.173 9.839 1.00 94.75 105 THR A N 1
ATOM 790 C CA . THR A 1 105 ? -7.452 5.362 10.878 1.00 94.75 105 THR A CA 1
ATOM 791 C C . THR A 1 105 ? -8.619 4.599 10.254 1.00 94.75 105 THR A C 1
ATOM 793 O O . THR A 1 105 ? -9.360 5.167 9.451 1.00 94.75 105 THR A O 1
ATOM 796 N N . CYS A 1 106 ? -8.775 3.321 10.580 1.00 90.69 106 CYS A N 1
ATOM 797 C CA . CYS A 1 106 ? -9.850 2.508 10.037 1.00 90.69 106 CYS A CA 1
ATOM 798 C C . CYS A 1 106 ? -11.216 3.099 10.428 1.00 90.69 106 CYS A C 1
ATOM 800 O O . CYS A 1 106 ? -11.541 3.257 11.604 1.00 90.69 106 CYS A O 1
ATOM 802 N N . LEU A 1 107 ? -12.027 3.425 9.426 1.00 89.31 107 LEU A N 1
ATOM 803 C CA . LEU A 1 107 ? -13.378 3.960 9.531 1.00 89.31 107 LEU A CA 1
ATOM 804 C C . LEU A 1 107 ? -14.338 2.962 8.862 1.00 89.31 107 LEU A C 1
ATOM 806 O O . LEU A 1 107 ? -14.549 3.034 7.644 1.00 89.31 107 LEU A O 1
ATOM 810 N N . PRO A 1 108 ? -14.911 2.014 9.632 1.00 84.19 108 PRO A N 1
ATOM 811 C CA . PRO A 1 108 ? -15.797 0.986 9.095 1.00 84.19 108 PRO A CA 1
ATOM 812 C C . PRO A 1 108 ? -16.958 1.578 8.288 1.00 84.19 108 PRO A C 1
ATOM 814 O O . PRO A 1 108 ? -17.599 2.536 8.723 1.00 84.19 108 PRO A O 1
ATOM 817 N N . GLY A 1 109 ? -17.239 0.994 7.121 1.00 78.62 109 GLY A N 1
ATOM 818 C CA . GLY A 1 109 ? -18.356 1.402 6.264 1.00 78.62 109 GLY A CA 1
ATOM 819 C C . GLY A 1 109 ? -18.144 2.701 5.478 1.00 78.62 109 GLY A C 1
ATOM 820 O O . GLY A 1 109 ? -19.095 3.203 4.879 1.00 78.62 109 GLY A O 1
ATOM 821 N N . THR A 1 110 ? -16.932 3.265 5.455 1.00 84.94 110 THR A N 1
ATOM 822 C CA . THR A 1 110 ? -16.624 4.400 4.572 1.00 84.94 110 THR A CA 1
ATOM 823 C C . THR A 1 110 ? -16.282 3.925 3.165 1.00 84.94 110 THR A C 1
ATOM 825 O O . THR A 1 110 ? -15.545 2.954 2.982 1.00 84.94 110 THR A O 1
ATOM 828 N N . ALA A 1 111 ? -16.792 4.630 2.151 1.00 81.50 111 ALA A N 1
ATOM 829 C CA . ALA A 1 111 ? -16.548 4.265 0.758 1.00 81.50 111 ALA A CA 1
ATOM 830 C C . ALA A 1 111 ? -15.046 4.283 0.437 1.00 81.50 111 ALA A C 1
ATOM 832 O O . ALA A 1 111 ? -14.519 3.304 -0.071 1.00 81.50 111 ALA A O 1
ATOM 833 N N . GLN A 1 112 ? -14.326 5.330 0.840 1.00 83.69 112 GLN A N 1
ATOM 834 C CA . GLN A 1 112 ? -12.888 5.492 0.585 1.00 83.69 112 GLN A CA 1
ATOM 835 C C . GLN A 1 112 ? -11.978 4.399 1.176 1.00 83.69 112 GLN A C 1
ATOM 837 O O . GLN A 1 112 ? -10.844 4.269 0.730 1.00 83.69 112 GLN A O 1
ATOM 842 N N . GLN A 1 113 ? -12.448 3.613 2.148 1.00 86.44 113 GLN A N 1
ATOM 843 C CA . GLN A 1 113 ? -11.689 2.497 2.729 1.00 86.44 113 GLN A CA 1
ATOM 844 C C . GLN A 1 113 ? -12.294 1.135 2.399 1.00 86.44 113 GLN A C 1
ATOM 846 O O . GLN A 1 113 ? -11.764 0.109 2.809 1.00 86.44 113 GLN A O 1
ATOM 851 N N . THR A 1 114 ? -13.407 1.099 1.671 1.00 77.38 114 THR A N 1
ATOM 852 C CA . THR A 1 114 ? -14.016 -0.154 1.241 1.00 77.38 114 THR A CA 1
ATOM 853 C C . THR A 1 114 ? -13.324 -0.626 -0.038 1.00 77.38 114 THR A C 1
ATOM 855 O O . THR A 1 114 ? -13.145 0.135 -0.989 1.00 77.38 114 THR A O 1
ATOM 858 N N . VAL A 1 115 ? -12.925 -1.897 -0.067 1.00 69.69 115 VAL A N 1
ATOM 859 C CA . VAL A 1 115 ? -12.347 -2.535 -1.260 1.00 69.69 115 VAL A CA 1
ATOM 860 C C . VAL A 1 115 ? -13.373 -3.522 -1.787 1.00 69.69 115 VAL A C 1
ATOM 862 O O . VAL A 1 115 ? -13.744 -4.469 -1.089 1.00 69.69 115 VAL A O 1
ATOM 865 N N . ALA A 1 116 ? -13.851 -3.258 -3.002 1.00 58.59 116 ALA A N 1
ATOM 866 C CA . ALA A 1 116 ? -14.996 -3.936 -3.596 1.00 58.59 116 ALA A CA 1
ATOM 867 C C . ALA A 1 116 ? -14.680 -5.376 -4.020 1.00 58.59 116 ALA A C 1
ATOM 869 O O . ALA A 1 116 ? -15.586 -6.202 -4.072 1.00 58.59 116 ALA A O 1
ATOM 870 N N . CYS A 1 117 ? -13.419 -5.670 -4.351 1.00 61.41 117 CYS A N 1
ATOM 871 C CA . CYS A 1 117 ? -13.002 -6.988 -4.817 1.00 61.41 117 CYS A CA 1
ATOM 872 C C . CYS A 1 117 ? -11.474 -7.136 -4.731 1.00 61.41 117 CYS A C 1
ATOM 874 O O . CYS A 1 117 ? -10.739 -6.203 -5.064 1.00 61.41 117 CYS A O 1
ATOM 876 N N . ILE A 1 118 ? -11.024 -8.311 -4.279 1.00 63.66 118 ILE A N 1
ATOM 877 C CA . ILE A 1 118 ? -9.647 -8.806 -4.433 1.00 63.66 118 ILE A CA 1
ATOM 878 C C . ILE A 1 118 ? -9.743 -10.187 -5.082 1.00 63.66 118 ILE A C 1
ATOM 880 O O . ILE A 1 118 ? -9.516 -11.205 -4.428 1.00 63.66 118 ILE A O 1
ATOM 884 N N . ASP A 1 119 ? -10.167 -10.200 -6.343 1.00 60.88 119 ASP A N 1
ATOM 885 C CA . ASP A 1 119 ? -10.226 -11.384 -7.202 1.00 60.88 119 ASP A CA 1
ATOM 886 C C . ASP A 1 119 ? -9.434 -11.102 -8.492 1.00 60.88 119 ASP A C 1
ATOM 888 O O . ASP A 1 119 ? -9.162 -9.945 -8.826 1.00 60.88 119 ASP A O 1
ATOM 892 N N . ASP A 1 120 ? -9.021 -12.160 -9.195 1.00 63.69 120 ASP A N 1
ATOM 893 C CA . ASP A 1 120 ? -8.193 -12.089 -10.411 1.00 63.69 120 ASP A CA 1
ATOM 894 C C . ASP A 1 120 ? -6.924 -11.216 -10.255 1.00 63.69 120 ASP A C 1
ATOM 896 O O . ASP A 1 120 ? -6.538 -10.507 -11.180 1.00 63.69 120 ASP A O 1
ATOM 900 N N . ASP A 1 121 ? -6.294 -11.239 -9.073 1.00 71.25 121 ASP A N 1
ATOM 901 C CA . ASP A 1 121 ? -5.114 -10.440 -8.694 1.00 71.25 121 ASP A CA 1
ATOM 902 C C . ASP A 1 121 ? -5.306 -8.908 -8.740 1.00 71.25 121 ASP A C 1
ATOM 904 O O . ASP A 1 121 ? -4.331 -8.175 -8.655 1.00 71.25 121 ASP A O 1
ATOM 908 N N . HIS A 1 122 ? -6.526 -8.374 -8.822 1.00 72.38 122 HIS A N 1
ATOM 909 C CA . HIS A 1 122 ? -6.760 -6.921 -8.811 1.00 72.38 122 HIS A CA 1
ATOM 910 C C . HIS A 1 122 ? -7.278 -6.443 -7.454 1.00 72.38 122 HIS A C 1
ATOM 912 O O . HIS A 1 122 ? -8.112 -7.101 -6.843 1.00 72.38 122 HIS A O 1
ATOM 918 N N . ILE A 1 123 ? -6.849 -5.260 -7.001 1.00 77.56 123 ILE A N 1
ATOM 919 C CA . ILE A 1 123 ? -7.433 -4.584 -5.830 1.00 77.56 123 ILE A CA 1
ATOM 920 C C . ILE A 1 123 ? -8.329 -3.454 -6.339 1.00 77.56 123 ILE A C 1
ATOM 922 O O . ILE A 1 123 ? -7.854 -2.363 -6.670 1.00 77.56 123 ILE A O 1
ATOM 926 N N . ALA A 1 124 ? -9.631 -3.731 -6.424 1.00 74.50 124 ALA A N 1
ATOM 927 C CA . ALA A 1 124 ? -10.629 -2.758 -6.854 1.00 74.50 124 ALA A CA 1
ATOM 928 C C . ALA A 1 124 ? -11.067 -1.887 -5.672 1.00 74.50 124 ALA A C 1
ATOM 930 O O . ALA A 1 124 ? -11.646 -2.371 -4.694 1.00 74.50 124 ALA A O 1
ATOM 931 N N . LEU A 1 125 ? -10.810 -0.590 -5.779 1.00 73.88 125 LEU A N 1
ATOM 932 C CA . LEU A 1 125 ? -11.285 0.407 -4.833 1.00 73.88 125 LEU A CA 1
ATOM 933 C C . LEU A 1 125 ? -12.745 0.728 -5.191 1.00 73.88 125 LEU A C 1
ATOM 935 O O . LEU A 1 125 ? -13.150 0.607 -6.346 1.00 73.88 125 LEU A O 1
ATOM 939 N N . THR A 1 126 ? -13.554 1.011 -4.177 1.00 65.69 126 THR A N 1
ATOM 940 C CA . THR A 1 126 ? -15.019 1.182 -4.223 1.00 65.69 126 THR A CA 1
ATOM 941 C C . THR A 1 126 ? -15.650 1.725 -5.507 1.00 65.69 126 THR A C 1
ATOM 943 O O . THR A 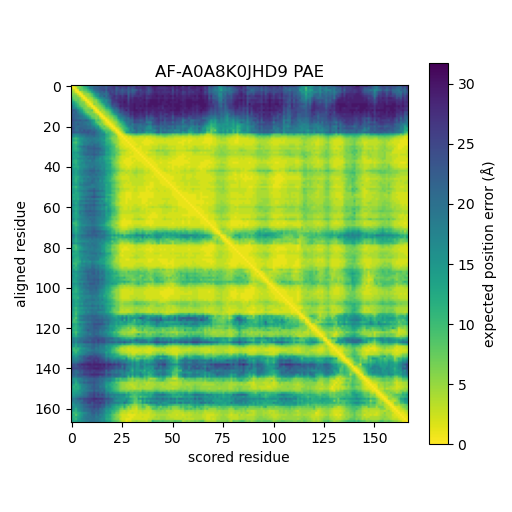1 126 ? -15.110 2.621 -6.144 1.00 65.69 126 THR A O 1
ATOM 946 N N . ASP A 1 127 ? -16.837 1.166 -5.811 1.00 56.84 127 ASP A N 1
ATOM 947 C CA . ASP A 1 127 ? -17.981 1.647 -6.623 1.00 56.84 127 ASP A CA 1
ATOM 948 C C . ASP A 1 127 ? -17.769 2.358 -7.981 1.00 56.84 127 ASP A C 1
ATOM 950 O O . ASP A 1 127 ? -18.751 2.644 -8.667 1.00 56.84 127 ASP A O 1
ATOM 954 N N . GLN A 1 128 ? -16.536 2.579 -8.435 1.00 56.22 128 GLN A N 1
ATOM 955 C CA . GLN A 1 128 ? -16.230 3.532 -9.510 1.00 56.22 128 GLN A CA 1
ATOM 956 C C . GLN A 1 128 ? -15.266 3.015 -10.578 1.00 56.22 128 GLN A C 1
ATOM 958 O O . GLN A 1 128 ? -14.613 3.807 -11.246 1.00 56.22 128 GLN A O 1
ATOM 963 N N . ASN A 1 129 ? -15.184 1.699 -10.797 1.00 70.50 129 ASN A N 1
ATOM 964 C CA . ASN A 1 129 ? -14.229 1.120 -11.753 1.00 70.50 129 ASN A CA 1
ATOM 965 C C . ASN A 1 129 ? -12.783 1.600 -11.506 1.00 70.50 129 ASN A C 1
ATOM 967 O O . ASN A 1 129 ? -12.017 1.647 -12.460 1.00 70.50 129 ASN A O 1
ATOM 971 N N . SER A 1 130 ? -12.398 1.961 -10.276 1.00 78.88 130 SER A N 1
ATOM 972 C CA . SER A 1 130 ? -11.048 2.440 -9.965 1.00 78.88 130 SER A CA 1
ATOM 973 C C . SER A 1 130 ? -10.238 1.351 -9.267 1.00 78.88 130 SER A C 1
ATOM 975 O O . SER A 1 130 ? -10.715 0.691 -8.346 1.00 78.88 130 SER A O 1
ATOM 977 N N . CYS A 1 131 ? -9.007 1.144 -9.712 1.00 82.94 131 CYS A N 1
ATOM 978 C CA . CYS A 1 131 ? -8.101 0.113 -9.231 1.00 82.94 131 CYS A CA 1
ATOM 979 C C . CYS A 1 131 ? -6.877 0.749 -8.574 1.00 82.94 131 CYS A C 1
ATOM 981 O O . CYS A 1 131 ? -6.427 1.826 -8.979 1.00 82.94 131 CYS A O 1
ATOM 983 N N . LEU A 1 132 ? -6.333 0.058 -7.569 1.00 85.38 132 LEU A N 1
ATOM 984 C CA . LEU A 1 132 ? -5.013 0.367 -7.037 1.00 85.38 132 LEU A CA 1
ATOM 985 C C . LEU A 1 132 ? -3.972 0.141 -8.137 1.00 85.38 132 LEU A C 1
ATOM 987 O O . LEU A 1 132 ? -3.836 -0.969 -8.650 1.00 85.38 132 LEU A O 1
ATOM 991 N N . ASP A 1 133 ? -3.223 1.181 -8.468 1.00 83.19 133 ASP A N 1
ATOM 992 C CA . ASP A 1 133 ? -2.293 1.192 -9.586 1.00 83.19 133 ASP A CA 1
ATOM 993 C C . ASP A 1 133 ? -0.895 1.595 -9.104 1.00 83.19 133 ASP A C 1
ATOM 995 O O . ASP A 1 133 ? -0.677 2.687 -8.569 1.00 83.19 133 ASP A O 1
ATOM 999 N N . PHE A 1 134 ? 0.056 0.682 -9.293 1.00 77.38 134 PHE A N 1
ATOM 1000 C CA . PHE A 1 134 ? 1.459 0.810 -8.907 1.00 77.38 134 PHE A CA 1
ATOM 1001 C C . PHE A 1 134 ? 2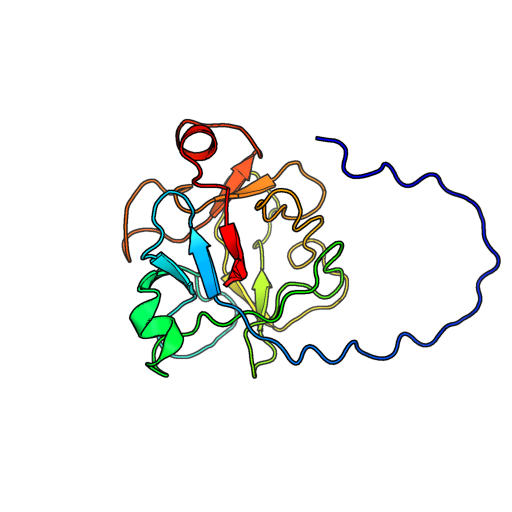.149 2.018 -9.560 1.00 77.38 134 PHE A C 1
ATOM 1003 O O . PHE A 1 134 ? 3.029 2.626 -8.950 1.00 77.38 134 PHE A O 1
ATOM 1010 N N . ASN A 1 135 ? 1.732 2.376 -10.779 1.00 72.06 135 ASN A N 1
ATOM 1011 C CA . ASN A 1 135 ? 2.368 3.364 -11.648 1.00 72.06 135 ASN A CA 1
ATOM 1012 C C . ASN A 1 135 ? 1.461 4.565 -11.951 1.00 72.06 135 ASN A C 1
ATOM 1014 O O . ASN A 1 135 ? 1.771 5.332 -12.861 1.00 72.06 135 ASN A O 1
ATOM 1018 N N . ALA A 1 136 ? 0.366 4.791 -11.217 1.00 60.34 136 ALA A N 1
ATOM 1019 C CA . ALA A 1 136 ? -0.582 5.859 -11.555 1.00 60.34 136 ALA A CA 1
ATOM 1020 C C . ALA A 1 136 ? 0.082 7.249 -11.695 1.00 60.34 136 ALA A C 1
ATOM 1022 O O . ALA A 1 136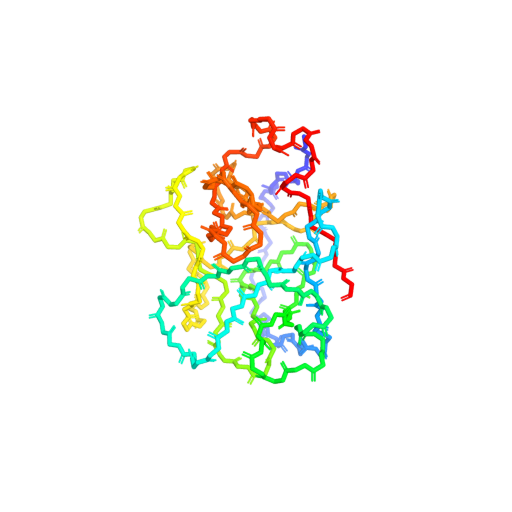 ? -0.355 8.041 -12.533 1.00 60.34 136 ALA A O 1
ATOM 1023 N N . GLY A 1 137 ? 1.153 7.506 -10.926 1.00 54.25 137 GLY A N 1
ATOM 1024 C CA . GLY A 1 137 ? 1.993 8.712 -10.978 1.00 54.25 137 GLY A CA 1
ATOM 1025 C C . GLY A 1 137 ? 3.202 8.656 -11.930 1.00 54.25 137 GLY A C 1
ATOM 1026 O O . GLY A 1 137 ? 3.898 9.656 -12.073 1.00 54.25 137 GLY A O 1
ATOM 1027 N N . GLY A 1 138 ? 3.441 7.518 -12.588 1.00 54.06 138 GLY A N 1
ATOM 1028 C CA . GLY A 1 138 ? 4.492 7.292 -13.576 1.00 54.06 138 GLY A CA 1
ATOM 1029 C C . GLY A 1 138 ? 5.911 7.461 -13.039 1.00 54.06 138 GLY A C 1
ATOM 1030 O O . GLY A 1 138 ? 6.553 8.419 -13.438 1.00 54.06 138 GLY A O 1
ATOM 1031 N N . CYS A 1 139 ? 6.409 6.555 -12.180 1.00 52.09 139 CYS A N 1
ATOM 1032 C CA . CYS A 1 139 ? 7.841 6.313 -11.900 1.00 52.09 139 CYS A CA 1
ATOM 1033 C C . CYS A 1 139 ? 8.044 5.164 -10.881 1.00 52.09 139 CYS A C 1
ATOM 1035 O O . CYS A 1 139 ? 7.126 4.788 -10.157 1.00 52.09 139 CYS A O 1
ATOM 1037 N N . GLY A 1 140 ? 9.274 4.629 -10.828 1.00 51.56 140 GLY A N 1
ATOM 1038 C CA . GLY A 1 140 ? 9.696 3.484 -10.009 1.00 51.56 140 GLY A CA 1
ATOM 1039 C C . GLY A 1 140 ? 9.836 3.725 -8.493 1.00 51.56 140 GLY A C 1
ATOM 1040 O O . GLY A 1 140 ? 9.346 4.703 -7.925 1.00 51.56 140 GLY A O 1
ATOM 1041 N N . GLN A 1 141 ? 10.511 2.777 -7.836 1.00 49.06 141 GLN A N 1
ATOM 1042 C CA . GLN A 1 141 ? 10.685 2.643 -6.382 1.00 49.06 141 GLN A CA 1
ATOM 1043 C C . GLN A 1 141 ? 10.989 3.980 -5.670 1.00 49.06 141 GLN A C 1
ATOM 1045 O O . GLN A 1 141 ? 11.876 4.721 -6.089 1.00 49.06 141 GLN A O 1
ATOM 1050 N N . PHE A 1 142 ? 10.242 4.291 -4.602 1.00 50.28 142 PHE A N 1
ATOM 1051 C CA . PHE A 1 142 ? 10.320 5.529 -3.793 1.00 50.28 142 PHE A CA 1
ATOM 1052 C C . PHE A 1 142 ? 10.038 6.872 -4.492 1.00 50.28 142 PHE A C 1
ATOM 1054 O O . PHE A 1 142 ? 10.029 7.902 -3.820 1.00 50.28 142 PHE A O 1
ATOM 1061 N N . THR A 1 143 ? 9.815 6.903 -5.810 1.00 50.66 143 THR A N 1
ATOM 1062 C CA . THR A 1 143 ? 9.640 8.169 -6.552 1.00 50.66 143 THR A CA 1
ATOM 1063 C C . THR A 1 143 ? 8.190 8.550 -6.838 1.00 50.66 143 THR A C 1
ATOM 1065 O O . THR A 1 143 ? 7.929 9.718 -7.114 1.00 50.66 143 THR A O 1
ATOM 1068 N N . CYS A 1 144 ? 7.239 7.620 -6.713 1.00 59.44 144 CYS A N 1
ATOM 1069 C CA . CYS A 1 144 ? 5.802 7.898 -6.773 1.00 59.44 144 CYS A CA 1
ATOM 1070 C C . CYS A 1 144 ? 5.035 7.070 -5.734 1.00 59.44 144 CYS A C 1
ATOM 1072 O O . CYS A 1 144 ? 5.425 5.945 -5.408 1.00 59.44 144 CYS A O 1
ATOM 1074 N N . ALA A 1 145 ? 3.940 7.640 -5.228 1.00 63.69 145 ALA A N 1
ATOM 1075 C CA . ALA A 1 145 ? 2.932 6.895 -4.492 1.00 63.69 145 ALA A CA 1
ATOM 1076 C C . ALA A 1 145 ? 2.116 6.040 -5.482 1.00 63.69 145 ALA A C 1
ATOM 1078 O O . ALA A 1 145 ? 1.766 6.544 -6.556 1.00 63.69 145 ALA A O 1
ATOM 1079 N N . PRO A 1 146 ? 1.796 4.776 -5.155 1.00 76.12 146 PRO A N 1
ATOM 1080 C CA . PRO A 1 146 ? 0.725 4.076 -5.841 1.00 76.12 146 PRO A CA 1
ATOM 1081 C C . PRO A 1 146 ? -0.557 4.902 -5.714 1.00 76.12 146 PRO A C 1
ATOM 1083 O O . PRO A 1 146 ? -0.807 5.562 -4.700 1.00 76.12 146 PRO A O 1
ATOM 1086 N N . GLY A 1 147 ? -1.348 4.889 -6.774 1.00 79.12 147 GLY A N 1
ATOM 1087 C CA . GLY A 1 147 ? -2.516 5.744 -6.900 1.00 79.12 147 GLY A CA 1
ATOM 1088 C C . GLY A 1 147 ? -3.737 4.973 -7.354 1.00 79.12 147 GLY A C 1
ATOM 1089 O O . GLY A 1 147 ? -3.767 3.743 -7.383 1.00 79.12 147 GLY A O 1
ATOM 1090 N N . ARG A 1 148 ? -4.757 5.732 -7.725 1.00 82.19 148 ARG A N 1
ATOM 1091 C CA . ARG A 1 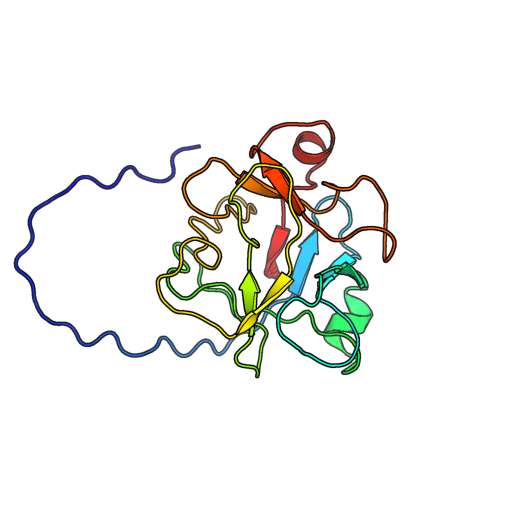148 ? -5.978 5.220 -8.343 1.00 82.19 148 ARG A CA 1
ATOM 1092 C C . ARG A 1 148 ? -5.923 5.450 -9.838 1.00 82.19 148 ARG A C 1
ATOM 1094 O O . ARG A 1 148 ? -5.411 6.480 -10.277 1.00 82.19 148 ARG A O 1
ATOM 1101 N N . ARG A 1 149 ? -6.480 4.514 -10.598 1.00 79.81 149 ARG A N 1
ATOM 1102 C CA . ARG A 1 149 ? -6.726 4.643 -12.036 1.00 79.81 149 ARG A CA 1
ATOM 1103 C C . ARG A 1 149 ? -7.918 3.783 -12.419 1.00 79.81 149 ARG A C 1
ATOM 1105 O O . ARG A 1 149 ? -8.137 2.740 -11.812 1.00 79.81 149 ARG A O 1
ATOM 1112 N N . ALA A 1 150 ? -8.638 4.170 -13.468 1.00 80.69 150 ALA A N 1
ATOM 1113 C CA . ALA A 1 150 ? -9.673 3.317 -14.034 1.00 80.69 150 ALA A CA 1
ATOM 1114 C C . ALA A 1 150 ? -9.121 1.908 -14.353 1.00 80.69 150 ALA A C 1
ATOM 1116 O O . ALA A 1 150 ? -8.102 1.752 -15.039 1.00 80.69 150 ALA A O 1
ATOM 1117 N N . CYS A 1 151 ? -9.806 0.889 -13.847 1.00 79.00 151 CYS A N 1
ATOM 1118 C CA . CYS A 1 151 ? -9.464 -0.519 -13.960 1.00 79.00 151 CYS A CA 1
ATOM 1119 C C . CYS A 1 151 ? -9.361 -0.947 -15.428 1.00 79.00 151 CYS A C 1
ATOM 1121 O O . CYS A 1 151 ? -10.244 -0.654 -16.237 1.00 79.00 151 CYS A O 1
ATOM 1123 N N . GLY A 1 152 ? -8.291 -1.663 -15.774 1.00 75.25 152 GLY A N 1
ATOM 1124 C CA . GLY A 1 152 ? -8.051 -2.168 -17.127 1.00 75.25 152 GLY A CA 1
ATOM 1125 C C . GLY A 1 152 ? -7.732 -1.083 -18.161 1.00 75.25 152 GLY A C 1
ATOM 1126 O O . GLY A 1 152 ? -7.748 -1.362 -19.360 1.00 75.25 152 GLY A O 1
ATOM 1127 N N . THR A 1 153 ? -7.457 0.152 -17.729 1.00 70.50 153 THR A N 1
ATOM 1128 C CA . THR A 1 153 ? -7.120 1.263 -18.627 1.00 70.50 153 THR A CA 1
ATOM 1129 C C . THR A 1 153 ? -5.687 1.750 -18.435 1.00 70.50 153 THR A C 1
ATOM 1131 O O . THR A 1 153 ? -5.133 1.720 -17.340 1.00 70.50 153 THR A O 1
ATOM 1134 N N . GLY A 1 154 ? -5.100 2.268 -19.515 1.00 65.31 154 GLY A N 1
ATOM 1135 C CA . GLY A 1 154 ? -3.744 2.812 -19.517 1.00 65.31 154 GLY A CA 1
ATOM 1136 C C . GLY A 1 154 ? -2.662 1.784 -19.874 1.00 65.31 154 GLY A C 1
ATOM 1137 O O . GLY A 1 154 ? -2.925 0.582 -19.924 1.00 65.31 154 GLY A O 1
ATOM 1138 N N . PRO A 1 155 ? -1.439 2.257 -20.169 1.00 60.97 155 PRO A N 1
ATOM 1139 C CA . PRO A 1 155 ? -0.328 1.391 -20.562 1.00 60.97 155 PRO A CA 1
ATOM 1140 C C . PRO A 1 155 ? 0.121 0.469 -19.420 1.00 60.97 155 PRO A C 1
ATOM 1142 O O . PRO A 1 155 ? 0.531 -0.659 -19.679 1.00 60.97 155 PRO A O 1
ATOM 1145 N N . ASP A 1 156 ? -0.008 0.919 -18.169 1.00 60.56 156 ASP A N 1
ATOM 1146 C CA . ASP A 1 156 ? 0.415 0.164 -16.989 1.00 60.56 156 ASP A CA 1
ATOM 1147 C C . ASP A 1 156 ? -0.552 -0.962 -16.622 1.00 60.56 156 ASP A C 1
ATOM 1149 O O . ASP A 1 156 ? -0.095 -2.036 -16.241 1.00 60.56 156 ASP A O 1
ATOM 1153 N N . ALA A 1 157 ? -1.865 -0.787 -16.814 1.00 58.44 157 ALA A N 1
ATOM 1154 C CA . ALA A 1 157 ? -2.832 -1.870 -16.620 1.00 58.44 157 ALA A CA 1
ATOM 1155 C C . ALA A 1 157 ? -2.523 -3.067 -17.536 1.00 58.44 157 ALA A C 1
ATOM 1157 O O . ALA A 1 157 ? -2.533 -4.208 -17.091 1.00 58.44 157 ALA A O 1
ATOM 1158 N N . LEU A 1 158 ? -2.141 -2.805 -18.793 1.00 58.31 158 LEU A N 1
ATOM 1159 C CA . LEU A 1 158 ? -1.735 -3.842 -19.752 1.00 58.31 158 LEU A CA 1
ATOM 1160 C C . LEU A 1 158 ? -0.374 -4.479 -19.427 1.00 58.31 158 LEU A C 1
ATOM 1162 O O . LEU A 1 158 ? -0.066 -5.555 -19.936 1.00 58.31 158 LEU A O 1
ATOM 1166 N N . ALA A 1 159 ? 0.436 -3.821 -18.598 1.00 65.19 159 ALA A N 1
ATOM 1167 C CA . ALA A 1 159 ? 1.717 -4.329 -18.125 1.00 65.19 159 ALA A CA 1
ATOM 1168 C C . ALA A 1 159 ? 1.622 -5.021 -16.751 1.00 65.19 159 ALA A C 1
ATOM 1170 O O . ALA A 1 159 ? 2.644 -5.499 -16.266 1.00 65.19 159 ALA A O 1
ATOM 1171 N N . GLY A 1 160 ? 0.436 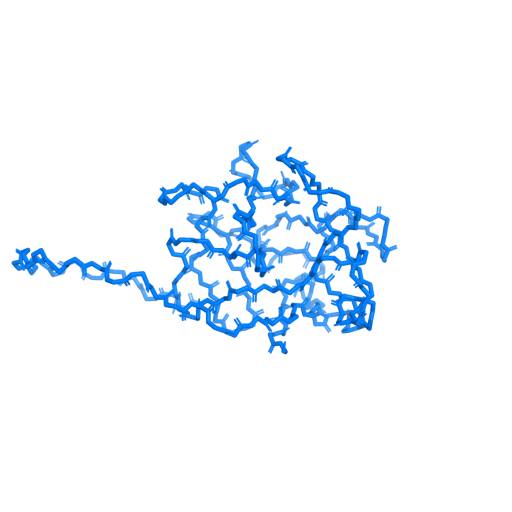-5.085 -16.128 1.00 70.94 160 GLY A N 1
ATOM 1172 C CA . GLY A 1 160 ? 0.224 -5.668 -14.796 1.00 70.94 160 GLY A CA 1
ATOM 1173 C C . GLY A 1 160 ? 0.426 -4.694 -13.626 1.00 70.94 160 GLY A C 1
ATOM 1174 O O . GLY A 1 160 ? 0.634 -5.127 -12.500 1.00 70.94 160 GLY A O 1
ATOM 1175 N N . GLY A 1 161 ? 0.394 -3.380 -13.859 1.00 77.06 161 GLY A N 1
ATOM 1176 C CA . GLY A 1 161 ? 0.527 -2.348 -12.818 1.00 77.06 161 GLY A CA 1
ATOM 1177 C C . GLY A 1 161 ? -0.693 -2.200 -11.904 1.00 77.06 161 GLY A C 1
ATOM 1178 O O . GLY A 1 161 ? -0.598 -1.561 -10.863 1.00 77.06 161 GLY A O 1
ATOM 1179 N N . GLN A 1 162 ? -1.826 -2.803 -12.267 1.00 81.38 162 GLN A N 1
ATOM 1180 C CA . GLN A 1 162 ? -3.034 -2.884 -11.432 1.00 81.38 162 GLN A CA 1
ATOM 1181 C C . GLN A 1 162 ? -3.223 -4.271 -10.804 1.00 81.38 162 GLN A C 1
ATOM 1183 O O . GLN A 1 162 ? -4.220 -4.520 -10.125 1.00 81.38 162 GLN A O 1
ATOM 1188 N N . GLU A 1 163 ? -2.260 -5.165 -11.038 1.00 84.00 163 GLU A N 1
ATOM 1189 C CA . GLU A 1 163 ? -2.273 -6.538 -10.563 1.00 84.00 163 GLU A CA 1
ATOM 1190 C C . GLU A 1 163 ? -1.311 -6.677 -9.377 1.00 84.00 163 GLU A C 1
ATOM 1192 O O . GLU A 1 163 ? -0.139 -6.296 -9.450 1.00 84.00 163 GLU A O 1
ATOM 1197 N N . TRP A 1 164 ? -1.815 -7.228 -8.279 1.00 84.44 164 TRP A N 1
ATOM 1198 C CA . TRP A 1 164 ? -1.149 -7.352 -6.995 1.00 84.44 164 TRP A CA 1
ATOM 1199 C C . TRP A 1 164 ? -1.203 -8.799 -6.515 1.00 84.44 164 TRP A C 1
ATOM 1201 O O . TRP A 1 164 ? -2.270 -9.347 -6.240 1.00 84.44 164 TRP A O 1
ATOM 1211 N N . THR A 1 165 ? -0.036 -9.420 -6.372 1.00 86.19 165 THR A N 1
ATOM 1212 C CA . THR A 1 165 ? 0.076 -10.764 -5.806 1.00 86.19 165 THR A CA 1
ATOM 1213 C C . THR A 1 165 ? 0.123 -10.679 -4.284 1.00 86.19 165 THR A C 1
ATOM 1215 O O . THR A 1 165 ? 0.976 -9.998 -3.714 1.00 86.19 165 THR A O 1
ATOM 1218 N N . VAL A 1 166 ? -0.797 -11.391 -3.633 1.00 84.75 166 VAL A N 1
ATOM 1219 C CA . VAL A 1 166 ? -0.845 -11.557 -2.174 1.00 84.75 166 VAL A CA 1
ATOM 1220 C C . VAL A 1 166 ? 0.088 -12.708 -1.789 1.00 84.75 166 VAL A C 1
ATOM 1222 O O . VAL A 1 166 ? -0.192 -13.851 -2.167 1.00 84.75 166 VAL A O 1
ATOM 1225 N N . VAL A 1 167 ? 1.172 -12.408 -1.066 1.00 82.75 167 VAL A N 1
ATOM 1226 C CA . VAL A 1 167 ? 2.211 -13.371 -0.642 1.00 82.75 167 VAL A CA 1
ATOM 1227 C C . VAL A 1 167 ? 2.310 -13.436 0.874 1.00 82.75 167 VAL A C 1
ATOM 1229 O O . VAL A 1 167 ? 2.296 -12.360 1.514 1.00 82.75 167 VAL A O 1
#

Nearest PDB structures (foldseek):
  6inu-assembly1_A  TM=8.242E-01  e=4.129E-04  Homo sapiens
  6inn-assembly1_A  TM=7.968E-01  e=4.367E-04  Homo sapiens
  5xtw-assembly4_D  TM=7.815E-01  e=5.465E-04  Homo sapiens
  6ino-assembly2_B  TM=8.267E-01  e=2.625E-03  Homo sapiens
  5mua-assembly1_B  TM=7.495E-01  e=2.936E-03  Cerioporus squamosus

InterPro domains:
  IPR000772 Ricin B, lectin domain [PF00652] (33-138)
  IPR035992 Ricin B-like lectins [SSF50370] (27-139)

Organism: NCBI:txid5210

Secondary structure (DSSP, 8-state):
--PPP---------------------EEEEETTEEEEEEEEESS--TTEEPEEEEHHHHHH-TTEE-EEE--SS-BTT--EETTSSEEEE--SS-SSSEE-EEEE--TT-GGG-EEEEETTEEEETTTTEEEETTTTS--TTTS--EEEETT-STTGGGTTTBEEE-

Radius of gyration: 15.68 Å; Cα contacts (8 Å, |Δi|>4): 402; chains: 1; bounding box: 48×26×36 Å

Sequence (167 aa):
MICPTLLTLIAALSLTTATPVKRTDAYLLHAKNSPDNCLGTTGDLYNGISLQNVPCSEAETNPRFKGKWEIVRGNNENGIRLSGTDYCLDATLPLTDTGDITLWTCLPGTAQQTVACIDDDHIALTDQNSCLDFNAGGCGQFTCAPGRRACGTGPDALAGGQEWTVV

Mean predicted aligned error: 9.78 Å

Foldseek 3Di:
DPPDDDPDDPDDDDPDPPDPPPLPAWWWWAQPLGRQWTWWDFDDDDAFAFIFTAGPVCCVPPPRIFGTWRDDAQWPLQAIDGPPDQWHWFQDPPPDQWGTIHIHGGDHRDQRRIFRHCPPQAGHRGDDQKTFFNQSVHDDGPPDGGHIHRACDDPRNVSRRRGIDTD

Solvent-accessible surface area (backbone atoms only — not comparable to full-atom values): 9112 Å² total; per-residue (Å²): 134,85,76,79,77,82,76,86,71,94,67,83,88,70,89,71,80,77,70,80,78,80,74,81,59,61,26,38,37,24,30,61,61,43,66,64,29,15,51,20,36,70,69,83,89,56,75,66,44,60,30,25,37,35,52,38,74,42,33,73,74,36,88,58,32,48,24,35,33,26,71,59,75,58,59,19,62,73,23,46,28,37,58,97,59,66,33,15,49,23,47,45,88,70,91,52,54,67,39,55,31,22,33,26,67,64,56,77,76,36,64,56,28,21,32,63,30,52,56,96,45,27,46,30,42,42,101,64,64,22,17,45,17,57,47,59,67,69,49,62,78,76,70,28,42,29,14,26,27,47,59,86,47,66,76,46,36,79,56,27,28,35,28,40,47,78,87